Protein AF-A0A943RR61-F1 (afdb_monomer)

Structure (mmCIF, N/CA/C/O backbone):
data_AF-A0A943RR61-F1
#
_entry.id   AF-A0A943RR61-F1
#
loop_
_atom_site.group_PDB
_atom_site.id
_atom_site.type_symbol
_atom_site.label_atom_id
_atom_site.label_alt_id
_atom_site.label_comp_id
_atom_site.label_asym_id
_atom_site.label_entity_id
_atom_site.label_seq_id
_atom_site.pdbx_PDB_ins_code
_atom_site.Cartn_x
_atom_site.Cartn_y
_atom_site.Cartn_z
_atom_site.occupancy
_atom_site.B_iso_or_equiv
_atom_site.auth_seq_id
_atom_site.auth_comp_id
_atom_site.auth_asym_id
_atom_site.auth_atom_id
_atom_site.pdbx_PDB_model_num
ATOM 1 N N . ARG A 1 1 ? 46.291 0.975 -54.332 1.00 63.25 1 ARG A N 1
ATOM 2 C CA . ARG A 1 1 ? 45.097 1.782 -54.672 1.00 63.25 1 ARG A CA 1
ATOM 3 C C . ARG A 1 1 ? 43.957 0.788 -54.750 1.00 63.25 1 ARG A C 1
ATOM 5 O O . ARG A 1 1 ? 44.116 -0.159 -55.507 1.00 63.25 1 ARG A O 1
ATOM 12 N N . LEU A 1 2 ? 42.943 0.914 -53.894 1.00 59.50 2 LEU A N 1
ATOM 13 C CA . LEU A 1 2 ? 41.729 0.104 -54.025 1.00 59.50 2 LEU A CA 1
ATOM 14 C C . LEU A 1 2 ? 41.062 0.482 -55.353 1.00 59.50 2 LEU A C 1
ATOM 16 O O . LEU A 1 2 ? 41.236 1.612 -55.819 1.00 59.50 2 LEU A O 1
ATOM 20 N N . SER A 1 3 ? 40.393 -0.467 -55.997 1.00 74.00 3 SER A N 1
ATOM 21 C CA . SER A 1 3 ? 39.593 -0.152 -57.184 1.00 74.00 3 SER A CA 1
ATOM 22 C C . SER A 1 3 ? 38.402 0.728 -56.782 1.00 74.00 3 SER A C 1
ATOM 24 O O . SER A 1 3 ? 37.919 0.635 -55.653 1.00 74.00 3 SER A O 1
ATOM 26 N N . GLU A 1 4 ? 37.927 1.595 -57.680 1.00 71.69 4 GLU A N 1
ATOM 27 C CA . GLU A 1 4 ? 36.781 2.483 -57.403 1.00 71.69 4 GLU A CA 1
ATOM 28 C C . GLU A 1 4 ? 35.537 1.691 -56.949 1.00 71.69 4 GLU A C 1
ATOM 30 O O . GLU A 1 4 ? 34.809 2.132 -56.058 1.00 71.69 4 GLU A O 1
ATOM 35 N N . ASP A 1 5 ? 35.358 0.469 -57.461 1.00 80.06 5 ASP A N 1
ATOM 36 C CA . ASP A 1 5 ? 34.300 -0.455 -57.041 1.00 80.06 5 ASP A CA 1
ATOM 37 C C . ASP A 1 5 ? 34.420 -0.878 -55.565 1.00 80.06 5 ASP A C 1
ATOM 39 O O . ASP A 1 5 ? 33.420 -0.919 -54.847 1.00 80.06 5 ASP A O 1
ATOM 43 N N . GLU A 1 6 ? 35.628 -1.149 -55.062 1.00 84.75 6 GLU A N 1
ATOM 44 C CA . GLU A 1 6 ? 35.846 -1.535 -53.659 1.00 84.75 6 GLU A CA 1
ATOM 45 C C . GLU A 1 6 ? 35.570 -0.377 -52.688 1.00 84.75 6 GLU A C 1
ATOM 47 O O . GLU A 1 6 ? 35.051 -0.595 -51.588 1.00 84.75 6 GLU A O 1
ATOM 52 N N . GLU A 1 7 ? 35.875 0.863 -53.081 1.00 86.56 7 GLU A N 1
ATOM 53 C CA . GLU A 1 7 ? 35.584 2.052 -52.272 1.00 86.56 7 GLU A CA 1
ATOM 54 C C . GLU A 1 7 ? 34.076 2.324 -52.187 1.00 86.56 7 GLU A C 1
ATOM 56 O O . GLU A 1 7 ? 33.561 2.599 -51.098 1.00 86.56 7 GLU A O 1
ATOM 61 N N . VAL A 1 8 ? 33.343 2.156 -53.293 1.00 88.38 8 VAL A N 1
ATOM 62 C CA . VAL A 1 8 ? 31.876 2.270 -53.324 1.00 88.38 8 VAL A CA 1
ATOM 63 C C . VAL A 1 8 ? 31.217 1.191 -52.462 1.00 88.38 8 VAL A C 1
ATOM 65 O O . VAL A 1 8 ? 30.335 1.505 -51.656 1.00 88.38 8 VAL A O 1
ATOM 68 N N . GLN A 1 9 ? 31.670 -0.064 -52.557 1.00 87.75 9 GLN A N 1
ATOM 69 C CA . GLN A 1 9 ? 31.169 -1.155 -51.710 1.00 87.75 9 GLN A CA 1
ATOM 70 C C . GLN A 1 9 ? 31.438 -0.889 -50.225 1.00 87.75 9 GLN A C 1
ATOM 72 O O . GLN A 1 9 ? 30.565 -1.098 -49.377 1.00 87.75 9 GLN A O 1
ATOM 77 N N . ARG A 1 10 ? 32.622 -0.362 -49.896 1.00 89.50 10 ARG A N 1
ATOM 78 C CA . ARG A 1 10 ? 32.981 0.000 -48.521 1.00 89.50 10 ARG A CA 1
ATOM 79 C C . ARG A 1 10 ? 32.113 1.137 -47.986 1.00 89.50 10 ARG A C 1
ATOM 81 O O . ARG A 1 10 ? 31.645 1.052 -46.852 1.00 89.50 10 ARG A O 1
ATOM 88 N N . LEU A 1 11 ? 31.871 2.179 -48.780 1.00 90.50 11 LEU A N 1
ATOM 89 C CA . LEU A 1 11 ? 31.003 3.297 -48.399 1.00 90.50 11 LEU A CA 1
ATOM 90 C C . LEU A 1 11 ? 29.552 2.849 -48.208 1.00 90.50 11 LEU A C 1
ATOM 92 O O . LEU A 1 11 ? 28.920 3.229 -47.220 1.00 90.50 11 LEU A O 1
ATOM 96 N N . TYR A 1 12 ? 29.041 1.998 -49.099 1.00 90.31 12 TYR A N 1
ATOM 97 C CA . TYR A 1 12 ? 27.723 1.384 -48.954 1.00 90.31 12 TYR A CA 1
ATOM 98 C C . TYR A 1 12 ? 27.621 0.581 -47.652 1.00 90.31 12 TYR A C 1
ATOM 100 O O . TYR A 1 12 ? 26.679 0.769 -46.879 1.00 90.31 12 TYR A O 1
ATOM 108 N N . TYR A 1 13 ? 28.619 -0.261 -47.369 1.00 92.50 13 TYR A N 1
ATOM 109 C CA . TYR A 1 13 ? 28.668 -1.050 -46.142 1.00 92.50 13 TYR A CA 1
ATOM 110 C C . TYR A 1 13 ? 28.698 -0.169 -44.888 1.00 92.50 13 TYR A C 1
ATOM 112 O O . TYR A 1 13 ? 27.913 -0.395 -43.970 1.00 92.50 13 TYR A O 1
ATOM 120 N N . LEU A 1 14 ? 29.551 0.859 -44.849 1.00 95.56 14 LEU A N 1
ATOM 121 C CA . LEU A 1 14 ? 29.651 1.770 -43.704 1.00 95.56 14 LEU A CA 1
ATOM 122 C C . LEU A 1 14 ? 28.344 2.528 -43.463 1.00 95.56 14 LEU A C 1
ATOM 124 O O . LEU A 1 14 ? 27.894 2.620 -42.322 1.00 95.56 14 LEU A O 1
ATOM 128 N N . ARG A 1 15 ? 27.705 3.018 -44.532 1.00 95.00 15 ARG A N 1
ATOM 129 C CA . ARG A 1 15 ? 26.410 3.699 -44.441 1.00 95.00 15 ARG A CA 1
ATOM 130 C C . ARG A 1 15 ? 25.327 2.769 -43.904 1.00 95.00 15 ARG A C 1
ATOM 132 O O . ARG A 1 15 ? 24.597 3.149 -42.994 1.00 95.00 15 ARG A O 1
ATOM 139 N N . ARG A 1 16 ? 25.246 1.550 -44.442 1.00 95.44 16 ARG A N 1
ATOM 140 C CA . ARG A 1 16 ? 24.274 0.542 -44.010 1.00 95.44 16 ARG A CA 1
ATOM 141 C C . ARG A 1 16 ? 24.512 0.114 -42.564 1.00 95.44 16 ARG A C 1
ATOM 143 O O . ARG A 1 16 ? 23.556 -0.023 -4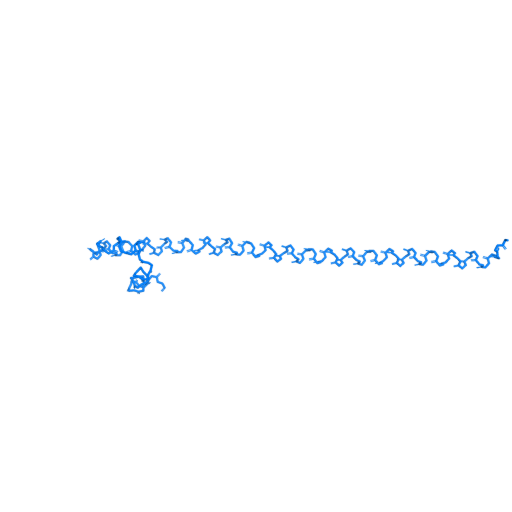1.810 1.00 95.44 16 ARG A O 1
ATOM 150 N N . LYS A 1 17 ? 25.772 -0.066 -42.165 1.00 96.75 17 LYS A N 1
ATOM 151 C CA . LYS A 1 17 ? 26.134 -0.406 -40.788 1.00 96.75 17 LYS A CA 1
ATOM 152 C C . LYS A 1 17 ? 25.724 0.703 -39.819 1.00 96.75 17 LYS A C 1
ATOM 154 O O . LYS A 1 17 ? 25.070 0.409 -38.831 1.00 96.75 17 LYS A O 1
ATOM 159 N N . ALA A 1 18 ? 26.026 1.962 -40.137 1.00 96.19 18 ALA A N 1
ATOM 160 C CA . ALA A 1 18 ? 25.648 3.095 -39.295 1.00 96.19 18 ALA A CA 1
ATOM 161 C C . ALA A 1 18 ? 24.125 3.209 -39.108 1.00 96.19 18 ALA A C 1
ATOM 163 O O . ALA A 1 18 ? 23.666 3.527 -38.016 1.00 96.19 18 ALA A O 1
ATOM 164 N N . GLN A 1 19 ? 23.344 2.918 -40.154 1.00 96.31 19 GLN A N 1
ATOM 165 C CA . GLN A 1 19 ? 21.881 2.870 -40.061 1.00 96.31 19 GLN A CA 1
ATOM 166 C C . GLN A 1 19 ? 21.407 1.755 -39.125 1.00 96.31 19 GLN A C 1
ATOM 168 O O . GLN A 1 19 ? 20.592 2.009 -38.248 1.00 96.31 19 GLN A O 1
ATOM 173 N N . LEU A 1 20 ? 21.957 0.546 -39.261 1.00 96.12 20 LEU A N 1
ATOM 174 C CA . LEU A 1 20 ? 21.604 -0.577 -38.390 1.00 96.12 20 LEU A CA 1
ATOM 175 C C . LEU A 1 20 ? 22.002 -0.328 -36.933 1.00 96.12 20 LEU A C 1
ATOM 177 O O . LEU A 1 20 ? 21.212 -0.615 -36.041 1.00 96.12 20 LEU A O 1
ATOM 181 N N . ASP A 1 21 ? 23.191 0.227 -36.694 1.00 97.06 21 ASP A N 1
ATOM 182 C CA . ASP A 1 21 ? 23.662 0.570 -35.350 1.00 97.06 21 ASP A CA 1
ATOM 183 C C . ASP A 1 21 ? 22.752 1.636 -34.711 1.00 97.06 21 ASP A C 1
ATOM 185 O O . ASP A 1 21 ? 22.402 1.530 -33.536 1.00 97.06 21 ASP A O 1
ATOM 189 N N . HIS A 1 22 ? 22.316 2.633 -35.490 1.00 97.12 22 HIS A N 1
ATOM 190 C CA . HIS A 1 22 ? 21.359 3.645 -35.043 1.00 97.12 22 HIS A CA 1
ATOM 191 C C . HIS A 1 22 ? 19.987 3.039 -34.722 1.00 97.12 22 HIS A C 1
ATOM 193 O O . HIS A 1 22 ? 19.448 3.274 -33.643 1.00 97.12 22 HIS A O 1
ATOM 199 N N . ASP A 1 23 ? 19.427 2.238 -35.627 1.00 97.81 23 ASP A N 1
ATOM 200 C CA . ASP A 1 23 ? 18.110 1.626 -35.440 1.00 97.81 23 ASP A CA 1
ATOM 201 C C . ASP A 1 23 ? 18.113 0.654 -34.256 1.00 97.81 23 ASP A C 1
ATOM 203 O O . ASP A 1 23 ? 17.168 0.624 -33.465 1.00 97.81 23 ASP A O 1
ATOM 207 N N . TRP A 1 24 ? 19.209 -0.089 -34.087 1.00 97.56 24 TRP A N 1
ATOM 208 C CA . TRP A 1 24 ? 19.433 -0.945 -32.930 1.00 97.56 24 TRP A CA 1
ATOM 209 C C . TRP A 1 24 ? 19.506 -0.139 -31.634 1.00 97.56 24 TRP A C 1
ATOM 211 O O . TRP A 1 24 ? 18.825 -0.477 -30.668 1.00 97.56 24 TRP A O 1
ATOM 221 N N . MET A 1 25 ? 20.269 0.958 -31.616 1.00 98.12 25 M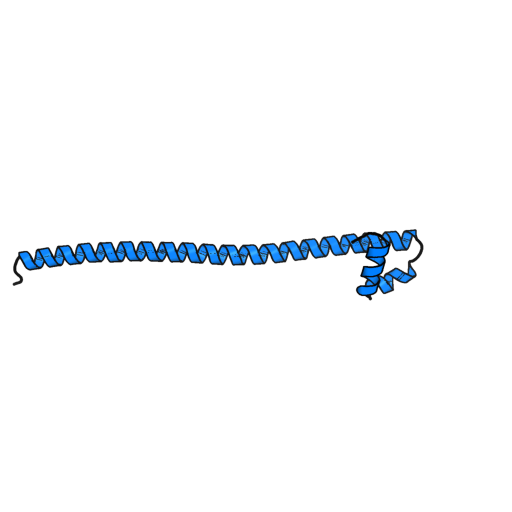ET A N 1
ATOM 222 C CA . MET A 1 25 ? 20.353 1.845 -30.455 1.00 98.12 25 MET A CA 1
ATOM 223 C C . MET A 1 25 ? 18.975 2.396 -30.075 1.00 98.12 25 MET A C 1
ATOM 225 O O . MET A 1 25 ? 18.573 2.315 -28.916 1.00 98.12 25 MET A O 1
ATOM 229 N N . MET A 1 26 ? 18.219 2.896 -31.054 1.00 98.12 26 MET A N 1
ATOM 230 C CA . MET A 1 26 ? 16.870 3.422 -30.837 1.00 98.12 26 MET A CA 1
ATOM 231 C C . MET A 1 26 ? 15.906 2.348 -30.329 1.00 98.12 26 MET A C 1
ATOM 233 O O . MET A 1 26 ? 15.069 2.620 -29.465 1.00 98.12 26 MET A O 1
ATOM 237 N N . TYR A 1 27 ? 16.026 1.120 -30.837 1.00 97.88 27 TYR A N 1
ATOM 238 C CA . TYR A 1 27 ? 15.261 -0.015 -30.343 1.00 97.88 27 TYR A CA 1
ATOM 239 C C . TYR A 1 27 ? 15.593 -0.317 -28.878 1.00 97.88 27 TYR A C 1
ATOM 241 O O . TYR A 1 27 ? 14.673 -0.374 -28.062 1.00 97.88 27 TYR A O 1
ATOM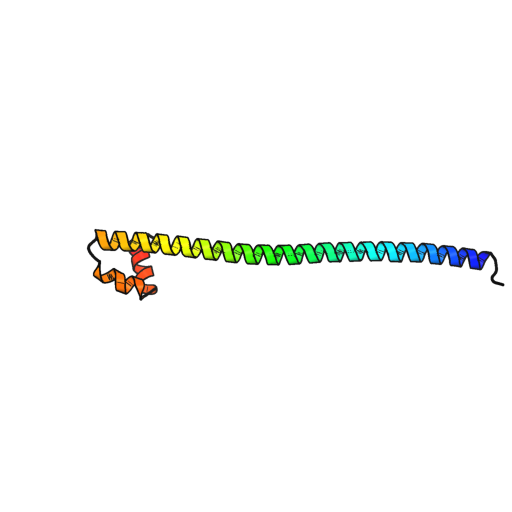 249 N N . CYS A 1 28 ? 16.876 -0.444 -28.525 1.00 97.88 28 CYS A N 1
ATOM 250 C CA . CYS A 1 28 ? 17.307 -0.705 -27.150 1.00 97.88 28 CYS A CA 1
ATOM 251 C C . CYS A 1 28 ? 16.843 0.392 -26.190 1.00 97.88 28 CYS A C 1
ATOM 253 O O . CYS A 1 28 ? 16.214 0.077 -25.186 1.00 97.88 28 CYS A O 1
ATOM 255 N N . MET A 1 29 ? 17.035 1.667 -26.541 1.00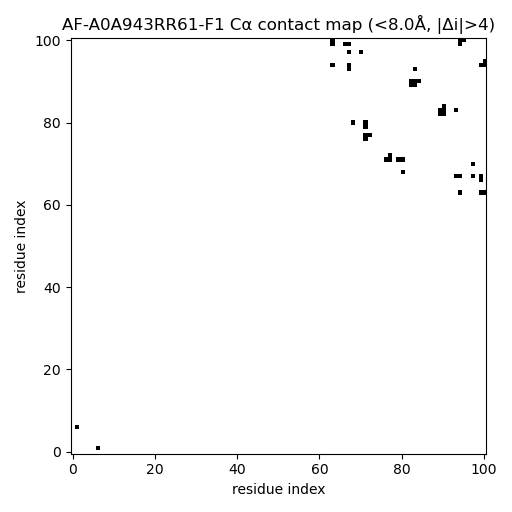 98.00 29 MET A N 1
ATOM 256 C CA . MET A 1 29 ? 16.567 2.796 -25.728 1.00 98.00 29 MET A CA 1
ATOM 257 C C . MET A 1 29 ? 15.056 2.745 -25.484 1.00 98.00 29 MET A C 1
ATOM 259 O O . MET A 1 29 ? 14.589 3.004 -24.376 1.00 98.00 29 MET A O 1
ATOM 263 N N . LYS A 1 30 ? 14.271 2.383 -26.506 1.00 97.94 30 LYS A N 1
ATOM 264 C CA . LYS A 1 30 ? 12.824 2.219 -26.352 1.00 97.94 30 LYS A CA 1
ATOM 265 C C . LYS A 1 30 ? 12.483 1.069 -25.405 1.00 97.94 30 LYS A C 1
ATOM 267 O O . LYS A 1 30 ? 11.587 1.230 -24.581 1.00 97.94 30 LYS A O 1
ATOM 272 N N . GLN A 1 31 ? 13.161 -0.073 -25.518 1.00 98.00 31 GLN A N 1
ATOM 273 C CA . GLN A 1 31 ? 12.922 -1.213 -24.628 1.00 98.00 31 GLN A CA 1
ATOM 274 C C . GLN A 1 31 ? 13.310 -0.893 -23.184 1.00 98.00 31 GLN A C 1
ATOM 276 O O . GLN A 1 31 ? 12.531 -1.162 -22.275 1.00 98.00 31 GLN A O 1
ATOM 281 N N . GLU A 1 32 ? 14.465 -0.261 -22.976 1.00 97.25 32 GLU A N 1
ATOM 282 C CA . GLU A 1 32 ? 14.922 0.175 -21.656 1.00 97.25 32 GLU A CA 1
ATOM 283 C C . GLU A 1 32 ? 13.953 1.183 -21.035 1.00 97.25 32 GLU A C 1
ATOM 285 O O . GLU A 1 32 ? 13.589 1.036 -19.873 1.00 97.25 32 GLU A O 1
ATOM 290 N N . GLY A 1 33 ? 13.467 2.158 -21.809 1.00 97.81 33 GLY A N 1
ATOM 291 C CA . GLY A 1 33 ? 12.475 3.123 -21.335 1.00 97.81 33 GLY A CA 1
ATOM 292 C C . GLY A 1 33 ? 11.137 2.478 -20.956 1.00 97.81 33 GLY A C 1
ATOM 293 O O . GLY A 1 33 ? 10.552 2.833 -19.934 1.00 97.81 33 GLY A O 1
ATOM 294 N N . LEU A 1 34 ? 10.660 1.507 -21.744 1.00 97.56 34 LEU A N 1
ATOM 295 C CA . LEU A 1 34 ? 9.443 0.753 -21.423 1.00 97.56 34 LEU A CA 1
ATOM 296 C C . LEU A 1 34 ? 9.616 -0.084 -20.153 1.00 97.56 34 LEU A C 1
ATOM 298 O O . LEU A 1 34 ? 8.726 -0.096 -19.303 1.00 97.56 34 LEU A O 1
ATOM 302 N N . GLU A 1 35 ? 10.754 -0.760 -20.012 1.00 97.50 35 GLU A N 1
ATOM 303 C CA . GLU A 1 35 ? 11.035 -1.595 -18.849 1.00 97.50 35 GLU A CA 1
ATOM 304 C C . GLU A 1 35 ? 11.228 -0.753 -17.583 1.00 97.50 35 GLU A C 1
ATOM 306 O O . GLU A 1 35 ? 10.653 -1.075 -16.544 1.00 97.50 35 GLU A O 1
ATOM 311 N N . ALA A 1 36 ? 11.949 0.367 -17.676 1.00 96.94 36 ALA A N 1
ATOM 312 C CA . ALA A 1 36 ? 12.105 1.316 -16.579 1.00 96.94 36 ALA A CA 1
ATOM 313 C C . ALA A 1 36 ? 10.748 1.873 -16.129 1.00 96.94 36 ALA A C 1
ATOM 315 O O . ALA A 1 36 ? 10.426 1.800 -14.945 1.00 96.94 36 ALA A O 1
ATOM 316 N N . GLY A 1 37 ? 9.912 2.330 -17.068 1.00 97.00 37 GLY A N 1
ATOM 317 C CA . GLY A 1 37 ? 8.576 2.837 -16.750 1.00 97.00 37 GLY A CA 1
ATOM 318 C C . GLY A 1 37 ? 7.663 1.774 -16.131 1.00 97.00 37 GLY A C 1
ATOM 319 O O . GLY A 1 37 ? 6.895 2.066 -15.215 1.00 97.00 37 GLY A O 1
ATOM 320 N N . ARG A 1 38 ? 7.770 0.515 -16.575 1.00 97.25 38 ARG A N 1
ATOM 321 C CA . ARG A 1 38 ? 7.036 -0.611 -15.983 1.00 97.25 38 ARG A CA 1
ATOM 322 C C . ARG A 1 38 ? 7.483 -0.880 -14.545 1.00 97.25 38 ARG A C 1
ATOM 324 O O . ARG A 1 38 ? 6.635 -1.073 -13.676 1.00 97.25 38 ARG A O 1
ATOM 331 N N . LEU A 1 39 ? 8.793 -0.921 -14.299 1.00 96.75 39 LEU A N 1
ATOM 332 C CA . LEU A 1 39 ? 9.356 -1.153 -12.967 1.00 96.75 39 LEU A CA 1
ATOM 333 C C . LEU A 1 39 ? 8.988 -0.023 -12.002 1.00 96.75 39 LEU A C 1
ATOM 335 O O . LEU A 1 39 ? 8.517 -0.301 -10.900 1.00 96.75 39 LEU A O 1
ATOM 339 N N . GLU A 1 40 ? 9.136 1.228 -12.433 1.00 96.19 40 GLU A N 1
ATOM 340 C CA . GLU A 1 40 ? 8.764 2.405 -11.647 1.00 96.19 40 GLU A CA 1
ATOM 341 C C . GLU A 1 40 ? 7.265 2.415 -11.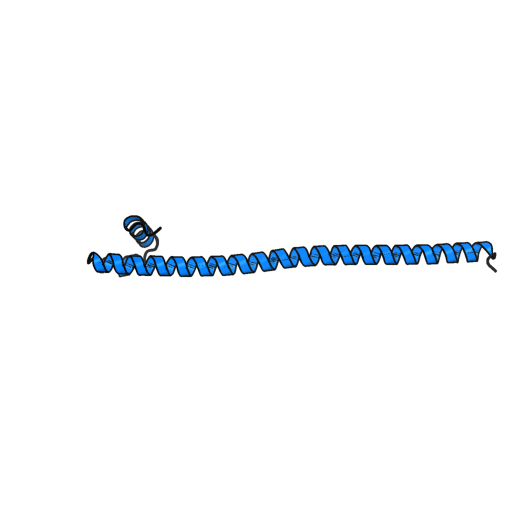330 1.00 96.19 40 GLU A C 1
ATOM 343 O O . GLU A 1 40 ? 6.881 2.599 -10.178 1.00 96.19 40 GLU A O 1
ATOM 348 N N . GLY A 1 41 ? 6.409 2.136 -12.318 1.00 96.25 41 GLY A N 1
ATOM 349 C CA . GLY A 1 41 ? 4.962 2.074 -12.110 1.00 96.25 41 GLY A CA 1
ATOM 350 C C . GLY A 1 41 ? 4.542 0.999 -11.102 1.00 96.25 41 GLY A C 1
ATOM 351 O O . GLY A 1 41 ? 3.671 1.244 -10.267 1.00 96.25 41 GLY A O 1
ATOM 352 N N . ILE A 1 42 ? 5.176 -0.178 -11.139 1.00 96.19 42 ILE A N 1
ATOM 353 C CA . ILE A 1 42 ? 4.917 -1.250 -10.165 1.00 96.19 42 ILE A CA 1
ATOM 354 C C . ILE A 1 42 ? 5.367 -0.832 -8.768 1.00 96.19 42 ILE A C 1
ATOM 356 O O . ILE A 1 42 ? 4.620 -1.026 -7.809 1.00 96.19 42 ILE A O 1
ATOM 360 N N . GLU A 1 43 ? 6.572 -0.279 -8.638 1.00 95.62 43 GLU A N 1
ATOM 361 C CA . GLU A 1 43 ? 7.114 0.076 -7.330 1.00 95.62 43 GLU A CA 1
ATOM 362 C C . GLU A 1 43 ? 6.325 1.217 -6.683 1.00 95.62 43 GLU A C 1
ATOM 364 O O . GLU A 1 43 ? 5.909 1.094 -5.529 1.00 95.62 43 GLU A O 1
ATOM 369 N N . THR A 1 44 ? 6.028 2.274 -7.441 1.00 95.06 44 THR A N 1
ATOM 370 C CA . THR A 1 44 ? 5.207 3.394 -6.970 1.00 95.06 44 THR A CA 1
ATOM 371 C C . THR A 1 44 ? 3.805 2.923 -6.596 1.00 95.06 44 THR A C 1
ATOM 373 O O . THR A 1 44 ? 3.370 3.152 -5.469 1.00 95.06 44 THR A O 1
ATOM 376 N N . GLY A 1 45 ? 3.128 2.166 -7.468 1.00 95.81 45 GLY A N 1
ATOM 377 C CA . GLY A 1 45 ? 1.784 1.659 -7.179 1.00 95.81 45 GLY A CA 1
ATOM 378 C C . GLY A 1 45 ? 1.738 0.741 -5.951 1.00 95.81 45 GLY A C 1
ATOM 379 O O . GLY A 1 45 ? 0.797 0.797 -5.157 1.00 95.81 45 GLY A O 1
ATOM 380 N N . ARG A 1 46 ? 2.777 -0.075 -5.737 1.00 96.12 46 ARG A N 1
ATOM 381 C CA . ARG A 1 46 ? 2.908 -0.921 -4.544 1.00 96.12 46 ARG A CA 1
ATOM 382 C C . ARG A 1 46 ? 3.087 -0.085 -3.276 1.00 96.12 46 ARG A C 1
ATOM 384 O O . ARG A 1 46 ? 2.443 -0.373 -2.268 1.00 96.12 46 ARG A O 1
ATOM 391 N N . LEU A 1 47 ? 3.971 0.912 -3.303 1.00 95.50 47 LEU A N 1
ATOM 392 C CA . LEU A 1 47 ? 4.228 1.790 -2.159 1.00 95.50 47 LEU A CA 1
ATOM 393 C C . LEU A 1 47 ? 2.985 2.600 -1.784 1.00 95.50 47 LEU A C 1
ATOM 395 O O . LEU A 1 47 ? 2.593 2.599 -0.617 1.00 95.50 47 LEU A O 1
ATOM 399 N N . GLU A 1 48 ? 2.341 3.222 -2.770 1.00 95.06 48 GLU A N 1
ATOM 400 C CA . GLU A 1 48 ? 1.109 3.989 -2.581 1.00 95.06 48 GLU A CA 1
ATOM 401 C C . GLU A 1 48 ? -0.023 3.107 -2.053 1.00 95.06 48 GLU A C 1
ATOM 403 O O . GLU A 1 48 ? -0.665 3.462 -1.066 1.00 95.06 48 GLU A O 1
ATOM 408 N N . GLY A 1 49 ? -0.220 1.917 -2.631 1.00 95.94 49 GLY A N 1
ATOM 409 C CA . GLY A 1 49 ? -1.245 0.977 -2.178 1.00 95.94 49 GLY A CA 1
ATOM 410 C C . GLY A 1 49 ? -1.037 0.507 -0.735 1.00 95.94 49 GLY A C 1
ATOM 411 O O . GLY A 1 49 ? -1.991 0.443 0.041 1.00 95.94 49 GLY A O 1
ATOM 412 N N . ILE A 1 50 ? 0.208 0.226 -0.332 1.00 95.56 50 ILE A N 1
ATOM 413 C CA . ILE A 1 50 ? 0.525 -0.140 1.058 1.00 95.56 50 ILE A CA 1
ATOM 414 C C . ILE A 1 50 ? 0.290 1.040 2.001 1.00 95.56 50 ILE A C 1
ATOM 416 O O . ILE A 1 50 ? -0.248 0.843 3.091 1.00 95.56 50 ILE A O 1
ATOM 420 N N . ALA A 1 51 ? 0.705 2.247 1.615 1.00 94.88 51 ALA A N 1
ATOM 421 C CA . ALA A 1 51 ? 0.523 3.440 2.433 1.00 94.88 51 ALA A CA 1
ATOM 422 C C . ALA A 1 51 ? -0.967 3.750 2.637 1.00 94.88 51 ALA A C 1
ATOM 424 O O . ALA A 1 51 ? -1.405 3.900 3.779 1.00 94.88 51 ALA A O 1
ATOM 425 N N . ALA A 1 52 ? -1.747 3.752 1.553 1.00 94.69 52 ALA A N 1
ATOM 426 C CA . ALA A 1 52 ? -3.188 3.970 1.587 1.00 94.69 52 ALA A CA 1
ATOM 427 C C . ALA A 1 52 ? -3.903 2.897 2.421 1.00 94.69 52 ALA A C 1
ATOM 429 O O . ALA A 1 52 ? -4.636 3.236 3.345 1.00 94.69 52 ALA A O 1
ATOM 430 N N . GLY A 1 53 ? -3.620 1.611 2.181 1.00 95.75 53 GLY A N 1
ATOM 431 C CA . GLY A 1 53 ? -4.249 0.519 2.929 1.00 95.75 53 GLY A CA 1
ATOM 432 C C . GLY A 1 53 ? -3.889 0.511 4.419 1.00 95.75 53 GLY A C 1
ATOM 433 O O . GLY A 1 53 ? -4.721 0.171 5.259 1.00 95.75 53 GLY A O 1
ATOM 434 N N . ARG A 1 54 ? -2.664 0.920 4.783 1.00 95.50 54 ARG A N 1
ATOM 435 C CA . ARG A 1 54 ? -2.285 1.105 6.193 1.00 95.50 54 ARG A CA 1
ATOM 436 C C . ARG A 1 54 ? -3.051 2.252 6.837 1.00 95.50 54 ARG A C 1
ATOM 438 O O . ARG A 1 54 ? -3.526 2.075 7.955 1.00 95.50 54 ARG A O 1
ATOM 445 N N . LEU A 1 55 ? -3.157 3.394 6.159 1.00 95.38 55 LEU A N 1
ATOM 446 C CA . LEU A 1 55 ? -3.881 4.554 6.673 1.00 95.38 55 LEU A CA 1
ATOM 447 C C . LEU A 1 55 ? -5.367 4.228 6.866 1.00 95.38 55 LEU A C 1
ATOM 449 O O . LEU A 1 55 ? -5.878 4.382 7.970 1.00 95.38 55 LEU A O 1
ATOM 453 N N . GLU A 1 56 ? -6.016 3.669 5.844 1.00 94.44 56 GLU A N 1
ATOM 454 C CA . GLU A 1 56 ? -7.422 3.252 5.902 1.00 94.44 56 GLU A CA 1
ATOM 455 C C . GLU A 1 56 ? -7.662 2.213 7.010 1.00 94.44 56 GLU A C 1
ATOM 457 O O . GLU A 1 56 ? -8.649 2.283 7.748 1.00 94.44 56 GLU A O 1
ATOM 462 N N . GLY A 1 57 ? -6.737 1.261 7.177 1.00 94.81 57 GLY A N 1
ATOM 463 C CA . GLY A 1 57 ? -6.798 0.265 8.244 1.00 94.81 57 GLY A CA 1
ATOM 464 C C . GLY A 1 57 ? -6.696 0.872 9.647 1.00 94.81 57 GLY A C 1
ATOM 465 O O . GLY A 1 57 ? -7.416 0.436 10.549 1.00 94.81 57 GLY A O 1
ATOM 466 N N . ILE A 1 58 ? -5.841 1.884 9.833 1.00 94.25 58 ILE A N 1
ATOM 467 C CA . ILE A 1 58 ? -5.713 2.621 11.099 1.00 94.25 58 ILE A CA 1
ATOM 468 C C . ILE A 1 58 ? -6.989 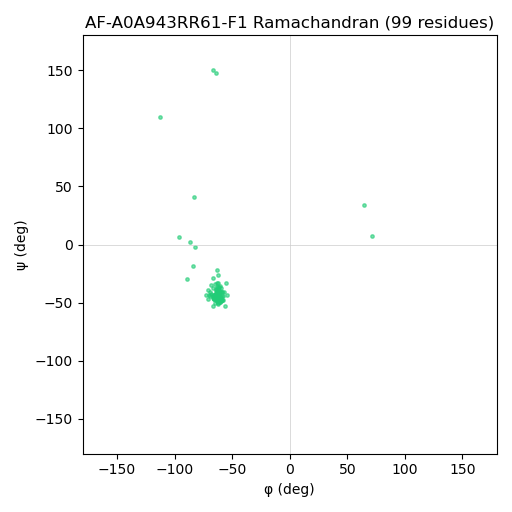3.415 11.372 1.00 94.25 58 ILE A C 1
ATOM 470 O O . ILE A 1 58 ? -7.592 3.220 12.424 1.00 94.25 58 ILE A O 1
ATOM 474 N N . GLU A 1 59 ? -7.451 4.228 10.419 1.00 95.25 59 GLU A N 1
ATOM 475 C CA . GLU A 1 59 ? -8.660 5.049 10.572 1.00 95.25 59 GLU A CA 1
ATOM 476 C C . GLU A 1 59 ? -9.894 4.188 10.873 1.00 95.25 59 GLU A C 1
ATOM 478 O O . GLU A 1 59 ? -10.665 4.473 11.793 1.00 95.25 59 GLU A O 1
ATOM 483 N N . THR A 1 60 ? -10.055 3.073 10.153 1.00 94.50 60 THR A N 1
ATOM 484 C CA . THR A 1 60 ? -11.139 2.114 10.402 1.00 94.50 60 THR A CA 1
ATOM 485 C C . THR A 1 60 ? -11.016 1.483 11.790 1.00 94.50 60 THR A C 1
ATOM 487 O O . THR A 1 60 ? -12.017 1.320 12.492 1.00 94.50 60 THR A O 1
ATOM 490 N N . GLY A 1 61 ? -9.799 1.125 12.210 1.00 93.81 61 GLY A N 1
ATOM 491 C CA . GLY A 1 61 ? -9.524 0.576 13.536 1.00 93.81 61 GLY A CA 1
ATOM 492 C C . GLY A 1 61 ? -9.853 1.557 14.664 1.00 93.81 61 GLY A C 1
ATOM 493 O O . GLY A 1 61 ? -10.538 1.184 15.619 1.00 93.81 61 GLY A O 1
ATOM 494 N N . GLU A 1 62 ? -9.430 2.814 14.532 1.00 94.94 62 GLU A N 1
ATOM 495 C CA . GLU A 1 62 ? -9.718 3.893 15.481 1.00 94.94 62 GLU A CA 1
ATOM 496 C C . GLU A 1 62 ? -11.219 4.187 15.559 1.00 94.94 62 GLU A C 1
ATOM 498 O O . GLU A 1 62 ? -11.780 4.260 16.655 1.00 94.94 62 GLU A O 1
ATOM 503 N N . ALA A 1 63 ? -11.907 4.255 14.416 1.00 95.00 63 ALA A N 1
ATOM 504 C CA . ALA A 1 63 ? -13.352 4.455 14.370 1.00 95.00 63 ALA A CA 1
ATOM 505 C C . ALA A 1 63 ? -14.122 3.306 15.047 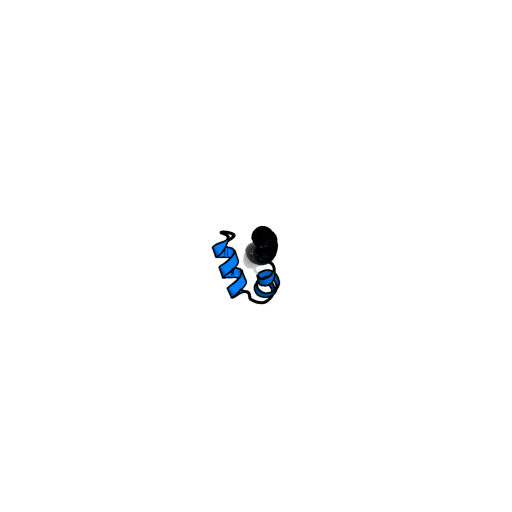1.00 95.00 63 ALA A C 1
ATOM 507 O O . ALA A 1 63 ? -15.087 3.546 15.781 1.00 95.00 63 ALA A O 1
ATOM 508 N N . ARG A 1 64 ? -13.699 2.051 14.832 1.00 94.38 64 ARG A N 1
ATOM 509 C CA . ARG A 1 64 ? -14.276 0.868 15.496 1.00 94.38 64 ARG A CA 1
ATOM 510 C C . ARG A 1 64 ? -14.056 0.905 17.007 1.00 94.38 64 ARG A C 1
ATOM 512 O O . ARG A 1 64 ? -14.996 0.657 17.760 1.00 94.38 64 ARG A O 1
ATOM 519 N N . LEU A 1 65 ? -12.850 1.257 17.448 1.00 93.94 65 LEU A N 1
ATOM 520 C CA . LEU A 1 65 ? -12.516 1.407 18.864 1.00 93.94 65 LEU A CA 1
ATOM 521 C C . LEU A 1 65 ? -13.325 2.515 19.542 1.00 93.94 65 LEU A C 1
ATOM 523 O O . LEU A 1 65 ? -13.884 2.288 20.612 1.00 93.94 65 LEU A O 1
ATOM 527 N N . GLY A 1 66 ? -13.447 3.685 18.912 1.00 94.31 66 GLY A N 1
ATOM 528 C CA . GLY A 1 66 ? -14.248 4.789 19.441 1.00 94.31 66 GLY A CA 1
ATOM 529 C C . GLY A 1 66 ? -15.716 4.399 19.623 1.00 94.31 66 GLY A C 1
ATOM 530 O O . GLY A 1 66 ? -16.291 4.624 20.688 1.00 94.31 66 GLY A O 1
ATOM 531 N N . LYS A 1 67 ? -16.308 3.728 18.625 1.00 95.50 67 LYS A N 1
ATOM 532 C CA . LYS A 1 67 ? -17.676 3.190 18.723 1.00 95.50 67 LYS A CA 1
ATOM 533 C C . LYS A 1 67 ? -17.813 2.159 19.841 1.00 95.50 67 LYS A C 1
ATOM 535 O O . LYS A 1 67 ? -18.799 2.199 20.571 1.00 95.50 67 LYS A O 1
ATOM 540 N N . LEU A 1 68 ? -16.837 1.265 19.995 1.00 95.12 68 LEU A N 1
ATOM 541 C CA . LEU A 1 68 ? -16.845 0.266 21.062 1.00 95.12 68 LEU A CA 1
ATOM 542 C C . LEU A 1 68 ? -16.826 0.922 22.449 1.00 95.12 68 LEU A C 1
ATOM 544 O O . LEU A 1 68 ? -17.609 0.540 23.311 1.00 95.12 68 LEU A O 1
ATOM 548 N N . ILE A 1 69 ? -15.974 1.928 22.659 1.00 94.81 69 ILE A N 1
ATOM 549 C CA . ILE A 1 69 ? -15.891 2.654 23.935 1.00 94.81 69 ILE A CA 1
ATOM 550 C C . ILE A 1 69 ? -17.221 3.346 24.256 1.00 94.81 69 ILE A C 1
ATOM 552 O O . ILE A 1 69 ? -17.681 3.276 25.396 1.00 94.81 69 ILE A O 1
ATOM 556 N N . LEU A 1 70 ? -17.861 3.971 23.262 1.00 94.94 70 LEU A N 1
ATOM 557 C CA . LEU A 1 70 ? -19.179 4.586 23.437 1.00 94.94 70 LEU A CA 1
ATOM 558 C C . LEU A 1 70 ? -20.227 3.549 23.854 1.00 94.94 70 LEU A C 1
ATOM 560 O O . LEU A 1 70 ? -20.890 3.746 24.867 1.00 94.94 70 LEU A O 1
ATOM 564 N N . ARG A 1 71 ? -20.312 2.413 23.150 1.00 95.25 71 ARG A N 1
ATOM 565 C CA . ARG A 1 71 ? -21.254 1.327 23.475 1.00 95.25 71 ARG A CA 1
ATOM 566 C C . ARG A 1 71 ? -21.040 0.745 24.868 1.00 95.25 71 ARG A C 1
ATOM 568 O O . ARG A 1 71 ? -21.992 0.596 25.622 1.00 95.25 71 ARG A O 1
ATOM 575 N N . LEU A 1 72 ? -19.790 0.473 25.239 1.00 94.69 72 LEU A N 1
ATOM 576 C CA . LEU A 1 72 ? -19.463 -0.023 26.578 1.00 94.69 72 LEU A CA 1
ATOM 577 C C . LEU A 1 72 ? -19.829 0.990 27.668 1.00 94.69 72 LEU A C 1
ATOM 579 O O . LEU A 1 72 ? -20.220 0.595 28.763 1.00 94.69 72 LEU A O 1
ATOM 583 N N . THR A 1 73 ? -19.717 2.286 27.374 1.00 93.31 73 THR A N 1
ATOM 584 C CA . THR A 1 73 ? -20.102 3.356 28.302 1.00 93.31 73 THR A CA 1
ATOM 585 C C . THR A 1 73 ? -21.623 3.465 28.433 1.00 93.31 73 THR A C 1
ATOM 587 O O . THR A 1 73 ? -22.121 3.574 29.551 1.00 93.31 73 THR A O 1
ATOM 590 N N . GLU A 1 74 ? -22.359 3.392 27.319 1.00 94.38 74 GLU A N 1
ATOM 591 C CA . GLU A 1 74 ? -23.832 3.372 27.284 1.00 94.38 74 GLU A CA 1
ATOM 592 C C . GLU A 1 74 ? -24.406 2.184 28.072 1.00 94.38 74 GLU A C 1
ATOM 594 O O . GLU A 1 74 ? -25.350 2.354 28.841 1.00 94.38 74 GLU A O 1
ATOM 599 N N . ASP A 1 75 ? -23.787 1.008 27.945 1.00 93.88 75 ASP A N 1
ATOM 600 C CA . ASP A 1 75 ? -24.199 -0.222 28.633 1.00 93.88 75 ASP A CA 1
ATOM 601 C C . ASP A 1 75 ? -23.682 -0.320 30.080 1.00 93.88 75 ASP A C 1
ATOM 603 O O . ASP A 1 75 ? -23.940 -1.304 30.775 1.00 93.88 75 ASP A O 1
ATOM 607 N N . GLY A 1 76 ? -22.908 0.666 30.545 1.00 92.94 76 GLY A N 1
ATOM 608 C CA . GLY A 1 76 ? -22.314 0.674 31.882 1.00 92.94 76 GLY A CA 1
ATOM 609 C C . GLY A 1 76 ? -21.172 -0.331 32.098 1.00 92.94 76 GLY A C 1
ATOM 610 O O . GLY A 1 76 ? -20.679 -0.428 33.220 1.00 92.94 76 GLY A O 1
ATOM 611 N N . ARG A 1 77 ? -20.694 -1.018 31.050 1.00 93.88 77 ARG A N 1
ATOM 612 C CA . ARG A 1 77 ? -19.612 -2.032 31.048 1.00 93.88 77 ARG A CA 1
ATOM 613 C C . ARG A 1 77 ? -18.208 -1.411 30.975 1.00 93.88 77 ARG A C 1
ATOM 615 O O . ARG A 1 77 ? -17.323 -1.872 30.245 1.00 93.88 77 ARG A O 1
ATOM 622 N N . HIS A 1 78 ? -18.000 -0.318 31.700 1.00 91.38 78 HIS A N 1
ATOM 623 C CA . HIS A 1 78 ? -16.768 0.475 31.690 1.00 91.38 78 HIS A CA 1
ATOM 624 C C . HIS A 1 78 ? -15.538 -0.312 32.179 1.00 91.38 78 HIS A C 1
ATOM 626 O O . HIS A 1 78 ? -14.418 -0.052 31.736 1.00 91.38 78 HIS A O 1
ATOM 632 N N . GLU A 1 79 ? -15.734 -1.328 33.019 1.00 91.50 79 GLU A N 1
ATOM 633 C CA . GLU A 1 79 ? -14.691 -2.243 33.487 1.00 91.50 79 GLU A CA 1
ATOM 634 C C . GLU A 1 79 ? -14.059 -3.079 32.362 1.00 91.50 79 GLU A C 1
ATOM 636 O O . GLU A 1 79 ? -12.923 -3.540 32.494 1.00 91.50 79 GLU A 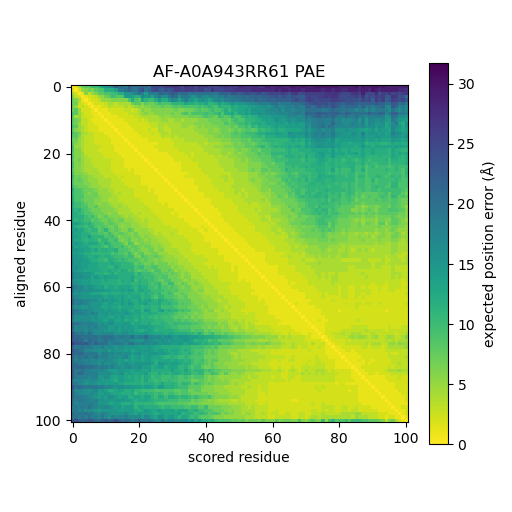O 1
ATOM 641 N N . LEU A 1 80 ? -14.757 -3.245 31.232 1.00 93.00 80 LEU A N 1
ATOM 642 C CA . LEU A 1 80 ? -14.258 -4.003 30.084 1.00 93.00 80 LEU A CA 1
ATOM 643 C C . LEU A 1 80 ? -13.362 -3.173 29.160 1.00 93.00 80 LEU A C 1
ATOM 645 O O . LEU A 1 80 ? -12.586 -3.756 28.405 1.00 93.00 80 LEU A O 1
ATOM 649 N N . ILE A 1 81 ? -13.410 -1.839 29.238 1.00 92.88 81 ILE A N 1
ATOM 650 C CA . ILE A 1 81 ? -12.591 -0.926 28.422 1.00 92.88 81 ILE A CA 1
ATOM 651 C C . ILE A 1 81 ? -11.082 -1.206 28.565 1.00 92.88 81 ILE A C 1
ATOM 653 O O . ILE A 1 81 ? -10.430 -1.419 27.540 1.00 92.88 81 ILE A O 1
ATOM 657 N N . PRO A 1 82 ? -10.488 -1.265 29.777 1.00 93.81 82 PRO A N 1
ATOM 658 C CA . PRO A 1 82 ? -9.057 -1.542 29.916 1.00 93.81 82 PRO A CA 1
ATOM 659 C C . PRO A 1 82 ? -8.679 -2.937 29.404 1.00 93.81 82 PRO A C 1
ATOM 661 O O . PRO A 1 82 ? -7.597 -3.115 28.8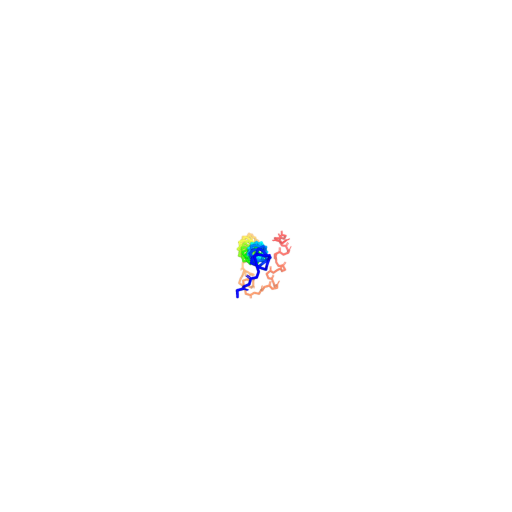37 1.00 93.81 82 PRO A O 1
ATOM 664 N N . LYS A 1 83 ? -9.579 -3.920 29.537 1.00 93.75 83 LYS A N 1
ATOM 665 C CA . LYS A 1 83 ? -9.370 -5.269 29.004 1.00 93.75 83 LYS A CA 1
ATOM 666 C C . LYS A 1 83 ? -9.420 -5.279 27.472 1.00 93.75 83 LYS A C 1
ATOM 668 O O . LYS A 1 83 ? -8.536 -5.844 26.848 1.00 93.75 83 LYS A O 1
ATOM 673 N N . ALA A 1 84 ? -10.371 -4.580 26.855 1.00 93.12 84 ALA A N 1
ATOM 674 C CA . ALA A 1 84 ? -10.458 -4.430 25.399 1.00 93.12 84 ALA A CA 1
ATOM 675 C C . ALA A 1 84 ? -9.290 -3.617 24.807 1.00 93.12 84 ALA A C 1
ATOM 677 O O . ALA A 1 84 ? -8.889 -3.824 23.660 1.00 93.12 84 ALA A O 1
ATOM 678 N N . ALA A 1 85 ? -8.713 -2.689 25.571 1.00 91.31 85 ALA A N 1
ATOM 679 C CA . ALA A 1 85 ? -7.523 -1.954 25.149 1.00 91.31 85 ALA A CA 1
ATOM 680 C C . ALA A 1 85 ? -6.266 -2.843 25.141 1.00 91.31 85 ALA A C 1
ATOM 682 O O . ALA A 1 85 ? -5.445 -2.738 24.231 1.00 91.31 85 ALA A O 1
ATOM 683 N N . SER A 1 86 ? -6.130 -3.729 26.132 1.00 93.56 86 SER A N 1
ATOM 684 C CA . SER A 1 86 ? -4.936 -4.560 26.335 1.00 93.56 86 SER A CA 1
ATOM 685 C C . SER A 1 86 ? -4.971 -5.905 25.604 1.00 93.56 86 SER A C 1
ATOM 687 O O . SER A 1 86 ? -3.918 -6.388 25.195 1.00 93.56 86 SER A O 1
ATOM 689 N N . ASP A 1 87 ? -6.153 -6.484 25.394 1.00 96.06 87 ASP A N 1
ATOM 690 C CA . ASP A 1 87 ? -6.340 -7.804 24.791 1.00 96.06 87 ASP A CA 1
ATOM 691 C C . ASP A 1 87 ? -7.014 -7.693 23.404 1.00 96.06 87 ASP A C 1
ATOM 693 O O . ASP A 1 87 ? -8.199 -7.347 23.307 1.00 96.06 87 ASP A O 1
ATOM 697 N N . PRO A 1 88 ? -6.273 -7.961 22.309 1.00 93.56 88 PRO A N 1
ATOM 698 C CA . PRO A 1 88 ? -6.806 -7.918 20.951 1.00 93.56 88 PRO A CA 1
ATOM 699 C C . PRO A 1 88 ? -7.908 -8.934 20.649 1.00 93.56 88 PRO A C 1
ATOM 701 O O . PRO A 1 88 ? -8.825 -8.595 19.902 1.00 93.56 88 PRO A O 1
ATOM 704 N N . GLU A 1 89 ? -7.829 -10.149 21.194 1.00 95.06 89 GLU A N 1
ATOM 705 C CA . GLU A 1 89 ? -8.818 -11.202 20.934 1.00 95.06 89 GLU A CA 1
ATOM 706 C C . GLU A 1 89 ? -10.129 -10.851 21.631 1.00 95.06 89 GLU A C 1
ATOM 708 O O . GLU A 1 89 ? -11.185 -10.800 20.998 1.00 95.06 89 GLU A O 1
ATOM 713 N N . PHE A 1 90 ? -10.038 -10.453 22.902 1.00 94.94 90 PHE A N 1
ATOM 714 C CA . PHE A 1 90 ? -11.191 -9.982 23.663 1.00 94.94 90 PHE A CA 1
ATOM 715 C C . PHE A 1 90 ? -11.841 -8.746 23.026 1.00 94.94 90 PHE A C 1
ATOM 717 O O . PHE A 1 90 ? -13.067 -8.649 22.936 1.00 94.94 90 PHE A O 1
ATOM 724 N N . ARG A 1 91 ? -11.030 -7.805 22.527 1.00 94.81 91 ARG A N 1
ATOM 725 C CA . ARG A 1 91 ? -11.530 -6.667 21.748 1.00 94.81 91 ARG A CA 1
ATOM 726 C C . ARG A 1 91 ? -12.289 -7.120 20.511 1.00 94.81 91 ARG A C 1
ATOM 728 O O . ARG A 1 91 ? -13.331 -6.549 20.205 1.00 94.81 91 ARG A O 1
ATOM 735 N N . GLN A 1 92 ? -11.765 -8.097 19.780 1.00 94.94 92 GLN A N 1
ATOM 736 C CA . GLN A 1 92 ? -12.390 -8.578 18.555 1.00 94.94 92 GLN A CA 1
ATOM 737 C C . GLN A 1 92 ? -13.731 -9.262 18.834 1.00 94.94 92 GLN A C 1
ATOM 739 O O . GLN A 1 92 ? -14.676 -9.064 18.072 1.00 94.94 92 GLN A O 1
ATOM 744 N N . ASP A 1 93 ? -13.840 -10.004 19.930 1.00 95.62 93 ASP A N 1
ATOM 745 C CA . ASP A 1 93 ? -15.099 -10.619 20.345 1.00 95.62 93 ASP A CA 1
ATOM 746 C C . ASP A 1 93 ? -16.146 -9.573 20.736 1.00 95.62 93 ASP A C 1
ATOM 748 O O . ASP A 1 93 ? -17.275 -9.642 20.254 1.00 95.62 93 ASP A O 1
ATOM 752 N N . LEU A 1 94 ? -15.764 -8.538 21.494 1.00 94.88 94 LEU A N 1
ATOM 753 C CA . LEU A 1 94 ? -16.660 -7.416 21.794 1.00 94.88 94 LEU A CA 1
ATOM 754 C C . LEU A 1 94 ? -17.073 -6.654 20.529 1.00 94.88 94 LEU A C 1
ATOM 756 O O . LEU A 1 94 ? -18.238 -6.308 20.354 1.00 94.88 94 LEU A O 1
ATOM 760 N N . LEU A 1 95 ? -16.137 -6.400 19.615 1.00 95.19 95 LEU A N 1
ATOM 761 C CA . LEU A 1 95 ? -16.458 -5.747 18.349 1.00 95.19 95 LEU A CA 1
ATOM 762 C C . LEU A 1 95 ? -17.463 -6.574 17.523 1.00 95.19 95 LEU A C 1
ATOM 764 O O . LEU A 1 95 ? -18.332 -5.980 16.889 1.00 95.19 95 LEU A O 1
ATOM 768 N N . LYS A 1 96 ? -17.399 -7.914 17.552 1.00 95.69 96 LYS A N 1
ATOM 769 C CA . LYS A 1 96 ? -18.422 -8.785 16.940 1.00 95.69 96 LYS A CA 1
ATOM 770 C C . LYS A 1 96 ? -19.752 -8.723 17.691 1.00 95.69 96 LYS A C 1
ATOM 772 O O . LYS A 1 96 ? -20.788 -8.612 17.044 1.00 95.69 96 LYS A O 1
ATOM 777 N N . GLU A 1 97 ? -19.725 -8.770 19.025 1.00 94.44 97 GLU A N 1
ATOM 778 C CA . GLU A 1 97 ? -20.914 -8.683 19.890 1.00 94.44 97 GLU A CA 1
ATOM 779 C C . GLU A 1 97 ? -21.735 -7.422 19.581 1.00 94.44 97 GLU A C 1
ATOM 781 O O . GLU A 1 97 ? -22.951 -7.489 19.420 1.00 94.44 97 GLU A O 1
ATOM 786 N N . TYR A 1 98 ? -21.054 -6.288 19.400 1.00 93.19 98 TYR A N 1
ATOM 787 C CA . TYR A 1 98 ? -21.669 -5.003 19.065 1.00 93.19 98 TYR A CA 1
ATOM 788 C C . TYR A 1 98 ? -21.892 -4.771 17.557 1.00 93.19 98 TYR A C 1
ATOM 790 O O . TYR A 1 98 ? -22.353 -3.693 17.175 1.00 93.19 98 TYR A O 1
ATOM 798 N N . GLY A 1 99 ? -21.569 -5.739 16.688 1.00 92.81 99 GLY A N 1
ATOM 799 C CA . GLY A 1 99 ? -21.749 -5.625 15.233 1.00 92.81 99 GLY A CA 1
ATOM 800 C C . GLY A 1 99 ? -20.893 -4.532 14.578 1.00 92.81 99 GLY A C 1
ATOM 801 O O . GLY A 1 99 ? -21.334 -3.867 13.643 1.00 92.81 99 GLY A O 1
ATOM 802 N N . LEU A 1 100 ? -19.687 -4.300 15.098 1.00 90.69 100 LEU A N 1
ATOM 803 C CA . LEU A 1 100 ? -18.755 -3.255 14.657 1.00 90.69 100 LEU A CA 1
ATOM 804 C C . LEU A 1 100 ? -17.693 -3.757 13.659 1.00 90.69 100 LEU A C 1
ATOM 806 O O . LEU A 1 100 ? -16.779 -3.001 13.311 1.00 90.69 100 LEU A O 1
ATOM 810 N N . ILE A 1 101 ? -17.794 -5.008 13.197 1.00 84.19 101 ILE A N 1
ATOM 811 C CA . ILE A 1 101 ? -16.883 -5.634 12.221 1.00 84.19 101 ILE A CA 1
ATOM 812 C C . ILE A 1 101 ? -17.674 -6.127 11.023 1.00 84.19 101 ILE A C 1
ATOM 814 O O . ILE A 1 101 ? -18.722 -6.768 11.249 1.00 84.19 101 ILE A O 1
#

Sequence (101 aa):
RLSEDEEVQRLYYLRRKAQLDHDWMMYCMKQEGLEAGRLEGIETGRLEGIAAGRLEGIETGEARLGKLILRLTEDGRHELIPKAASDPEFRQDLLKEYGLI

Solvent-accessible surface area (backbone atoms only — not comparable to full-atom values): 5560 Å² total; per-residue (Å²): 131,81,54,73,68,57,53,53,52,50,51,53,49,52,54,52,48,54,51,51,55,48,53,48,49,55,50,50,54,52,52,52,51,53,51,50,53,51,53,50,52,51,52,51,52,51,53,52,51,52,52,51,53,50,50,53,51,48,54,52,49,50,53,41,50,54,52,49,54,50,52,31,52,76,72,68,45,56,83,49,51,67,51,40,73,73,32,69,67,61,29,51,52,50,33,52,74,71,65,62,112

pLDDT: mean 93.38, std 6.24, range [59.5, 98.12]

Mean predicted aligned error: 7.64 Å

Radius of gyration: 34.28 Å; Cα contacts (8 Å, |Δi|>4): 25; chains: 1; bounding box: 69×16×91 Å

Secondary structure (DSSP, 8-state):
---HHHHHHHHHHHHHHHHHHHHHHHHHHHHHHHHHHHHHHHHHHHHHHHHHHHHHHHHHHHHHHHHHHHHHHHTT-TTHHHHHHH-HHHHHHHHHHTT--

Foldseek 3Di:
DDPPVVVVVVVVVVVVVVVVVVVVVVVVVVVVVVVVVVVVVVVVVVVVVVVVVVVVVVVLVVVLLVVLCVVCVVVVVNVCNVVLVVDVVSVVVSSVVVVSD